Protein AF-A0A949XQX7-F1 (afdb_monomer_lite)

Sequence (45 aa):
MFVQTRWQGRKMAVPLSQLETIEADETTNEAIGDWHYWVARGYRI

Secondary structure (DS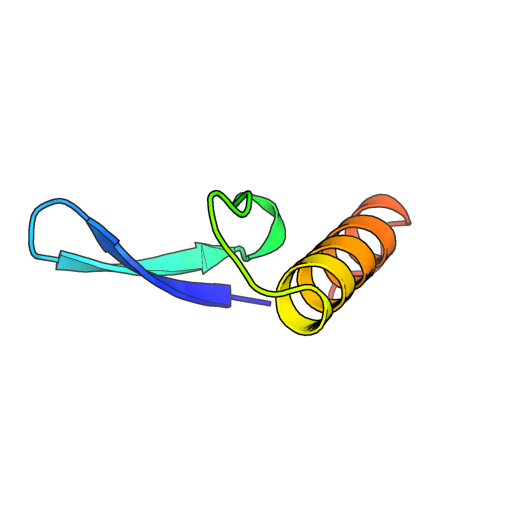SP, 8-state):
-EEEEEETTEEEEEEGGG---SS--HHHHHHHHHHHHHHHTT---

Foldseek 3Di:
DWDWDADPNDIDIDPLLVDDDDDDDPVVNVVSVVVVVCVVVVDDD

Structure (mmCIF, N/CA/C/O backbone):
data_AF-A0A949XQX7-F1
#
_entry.id   AF-A0A949XQX7-F1
#
loop_
_atom_site.group_PDB
_atom_site.id
_atom_site.type_symbol
_atom_site.label_atom_id
_atom_site.label_alt_id
_atom_site.label_comp_id
_atom_site.label_asym_id
_atom_site.label_entity_id
_atom_site.label_seq_id
_atom_site.pdbx_PDB_ins_code
_atom_site.Cartn_x
_atom_site.Cartn_y
_atom_site.Cartn_z
_atom_site.occupancy
_atom_site.B_iso_or_equiv
_atom_site.auth_seq_id
_atom_site.auth_comp_id
_atom_site.auth_asym_id
_atom_site.auth_atom_id
_atom_site.pdbx_PDB_model_num
ATOM 1 N N . MET A 1 1 ? 5.507 -7.404 0.239 1.00 92.44 1 MET A N 1
ATOM 2 C CA . MET A 1 1 ? 5.102 -6.701 1.476 1.00 92.44 1 MET A CA 1
ATOM 3 C C . MET A 1 1 ? 3.598 -6.799 1.701 1.0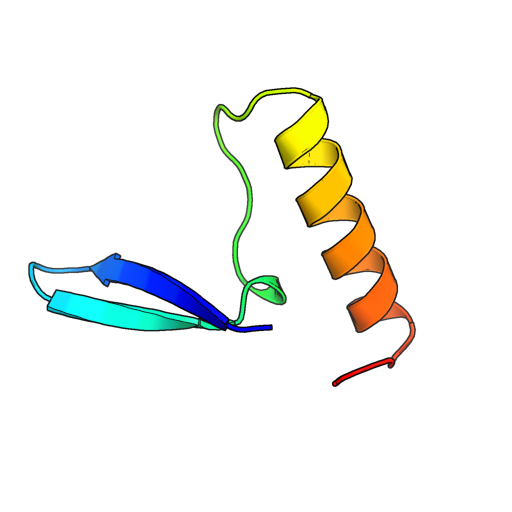0 92.44 1 MET A C 1
ATOM 5 O O . MET A 1 1 ? 2.828 -6.565 0.772 1.00 92.44 1 MET A O 1
ATOM 9 N N . PHE A 1 2 ? 3.197 -7.142 2.926 1.00 94.69 2 PHE A N 1
ATOM 10 C CA . PHE A 1 2 ? 1.804 -7.160 3.377 1.00 94.69 2 PHE A CA 1
ATOM 11 C C . PHE A 1 2 ? 1.571 -6.039 4.388 1.00 94.69 2 PHE A C 1
ATOM 13 O O . PHE A 1 2 ? 2.465 -5.721 5.169 1.00 94.69 2 PHE A O 1
ATOM 20 N N . VAL A 1 3 ? 0.362 -5.486 4.398 1.00 95.19 3 VAL A N 1
ATOM 21 C CA . VAL A 1 3 ? -0.098 -4.515 5.394 1.00 95.19 3 VAL A CA 1
ATOM 22 C C . VAL A 1 3 ? -1.380 -5.003 6.052 1.00 95.19 3 VAL A C 1
ATOM 24 O O . VAL A 1 3 ? -2.144 -5.777 5.471 1.00 95.19 3 VAL A O 1
ATOM 27 N N . GLN A 1 4 ? -1.614 -4.563 7.285 1.00 97.62 4 GLN A N 1
ATOM 28 C CA . GLN A 1 4 ? -2.851 -4.856 7.996 1.00 97.62 4 GLN A CA 1
ATOM 29 C C . GLN A 1 4 ? -3.897 -3.786 7.673 1.00 97.62 4 GLN A C 1
ATOM 31 O O . GLN A 1 4 ? -3.670 -2.605 7.917 1.00 97.62 4 GLN A O 1
ATOM 36 N N . THR A 1 5 ? -5.066 -4.209 7.206 1.00 94.88 5 THR A N 1
ATOM 37 C CA . THR A 1 5 ? -6.234 -3.352 6.975 1.00 94.88 5 THR A CA 1
ATOM 38 C C . THR A 1 5 ? -7.442 -3.840 7.774 1.00 94.88 5 THR A C 1
ATOM 40 O O . THR A 1 5 ? -7.445 -4.952 8.315 1.00 94.88 5 THR A O 1
ATOM 43 N N . ARG A 1 6 ? -8.482 -3.007 7.865 1.00 96.56 6 ARG A N 1
ATOM 44 C CA . ARG A 1 6 ? -9.783 -3.382 8.419 1.00 96.56 6 ARG A CA 1
ATOM 45 C C . ARG A 1 6 ? -10.815 -3.448 7.301 1.00 96.56 6 ARG A C 1
ATOM 47 O O . ARG A 1 6 ? -11.052 -2.461 6.619 1.00 96.56 6 ARG A O 1
ATOM 54 N N . TRP A 1 7 ? -11.491 -4.582 7.185 1.00 93.75 7 TRP A N 1
ATOM 55 C CA . TRP A 1 7 ? -12.572 -4.784 6.225 1.00 93.75 7 TRP A CA 1
ATOM 56 C C . TRP A 1 7 ? -13.719 -5.539 6.887 1.00 93.75 7 TRP A C 1
ATOM 58 O O . TRP A 1 7 ? -13.493 -6.562 7.534 1.00 93.75 7 TRP A O 1
ATOM 68 N N . GLN A 1 8 ? -14.945 -5.018 6.767 1.00 95.50 8 GLN A N 1
ATOM 69 C CA . GLN A 1 8 ? -16.148 -5.603 7.383 1.00 95.50 8 GLN A CA 1
ATOM 70 C C . GLN A 1 8 ? -15.956 -5.936 8.880 1.00 95.50 8 GLN A C 1
ATOM 72 O O . GLN A 1 8 ? -16.287 -7.018 9.360 1.00 95.50 8 GLN A O 1
ATOM 77 N N . GLY A 1 9 ? -15.317 -5.023 9.622 1.00 96.25 9 GLY A N 1
ATOM 78 C CA . GLY A 1 9 ? -15.029 -5.184 11.052 1.00 96.25 9 GLY A CA 1
ATOM 79 C C . GLY A 1 9 ? -13.848 -6.103 11.399 1.00 96.25 9 GLY A C 1
ATOM 80 O O . GLY A 1 9 ? -13.408 -6.098 12.549 1.00 96.25 9 GLY A O 1
ATOM 81 N N . ARG A 1 10 ? -13.272 -6.832 10.436 1.00 96.25 10 ARG A N 1
ATOM 82 C CA . ARG A 1 10 ? -12.170 -7.787 10.649 1.00 96.25 10 ARG A CA 1
ATOM 83 C C . ARG A 1 10 ? -10.818 -7.186 10.278 1.00 96.25 10 ARG A C 1
ATOM 85 O O . ARG A 1 10 ? -10.731 -6.385 9.353 1.00 96.25 10 ARG A O 1
ATOM 92 N N . LYS A 1 11 ? -9.759 -7.592 10.987 1.00 97.56 11 LYS A N 1
ATOM 93 C CA . LYS A 1 11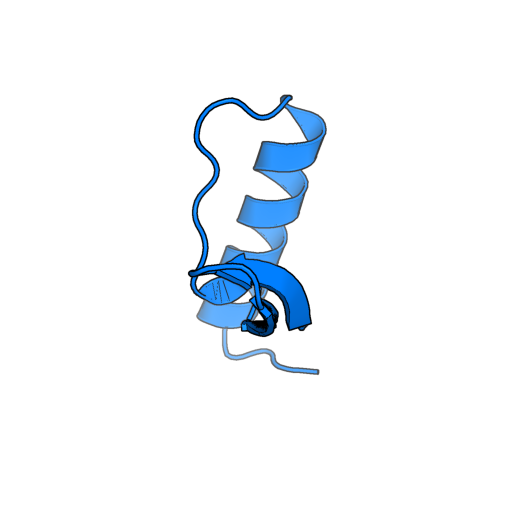 ? -8.371 -7.296 10.603 1.00 97.56 11 LYS A CA 1
ATOM 94 C C . LYS A 1 11 ? -7.923 -8.310 9.556 1.00 97.56 11 LYS A C 1
ATOM 96 O O . LYS A 1 11 ? -8.066 -9.508 9.783 1.00 97.56 11 LYS A O 1
ATOM 101 N N . MET A 1 12 ? -7.394 -7.833 8.438 1.00 96.50 12 MET A N 1
ATOM 102 C CA . MET A 1 12 ? -6.898 -8.676 7.352 1.00 96.50 12 MET A CA 1
ATOM 103 C C . MET A 1 12 ? -5.512 -8.223 6.910 1.00 96.50 12 MET A C 1
ATOM 105 O O . MET A 1 12 ? -5.220 -7.029 6.922 1.00 96.50 12 MET A O 1
ATOM 109 N N . ALA A 1 13 ? -4.672 -9.179 6.518 1.00 97.25 13 ALA A N 1
ATOM 110 C CA . ALA A 1 13 ? -3.405 -8.905 5.858 1.00 97.25 13 ALA A CA 1
ATOM 111 C C . ALA A 1 13 ? -3.627 -8.903 4.345 1.00 97.25 13 ALA A C 1
ATOM 113 O O . ALA A 1 13 ? -4.170 -9.858 3.792 1.00 97.25 13 ALA A O 1
ATOM 114 N N . VAL A 1 14 ? -3.206 -7.834 3.682 1.00 95.50 14 VAL A N 1
ATOM 115 C CA . VAL A 1 14 ? -3.367 -7.645 2.240 1.00 95.50 14 VAL A CA 1
ATOM 116 C C . VAL A 1 14 ? -2.012 -7.262 1.637 1.00 95.50 14 VAL A C 1
ATOM 118 O O . VAL A 1 14 ? -1.289 -6.466 2.243 1.00 95.50 14 VAL A O 1
ATOM 121 N N . PRO A 1 15 ? -1.606 -7.826 0.483 1.00 95.19 15 PRO A N 1
ATOM 122 C CA . PRO A 1 15 ? -0.481 -7.297 -0.281 1.00 95.19 15 PRO A CA 1
ATOM 123 C C . PRO A 1 15 ? -0.604 -5.787 -0.487 1.00 95.19 15 PRO A C 1
ATOM 125 O O . PRO A 1 15 ? -1.637 -5.331 -0.977 1.00 95.19 15 PRO A O 1
ATOM 128 N N . LEU A 1 16 ? 0.440 -5.025 -0.148 1.00 95.38 16 LEU A N 1
ATOM 129 C CA . LEU A 1 16 ? 0.441 -3.572 -0.355 1.00 95.38 16 LEU A CA 1
ATOM 130 C C . LEU A 1 16 ? 0.292 -3.218 -1.839 1.00 95.38 16 LEU A C 1
ATOM 132 O O . LEU A 1 16 ? -0.369 -2.250 -2.170 1.00 95.38 16 LEU A O 1
ATOM 136 N N . SER A 1 17 ? 0.826 -4.062 -2.724 1.00 94.56 17 SER A N 1
ATOM 137 C CA . SER A 1 17 ? 0.794 -3.876 -4.179 1.00 94.56 17 SER A CA 1
ATOM 138 C C . SER A 1 17 ? -0.600 -3.931 -4.817 1.00 94.56 17 SER A C 1
ATOM 140 O O . SER A 1 17 ? -0.698 -3.832 -6.033 1.00 94.56 17 SER A O 1
ATOM 142 N N . GLN A 1 18 ? -1.656 -4.201 -4.043 1.00 93.00 18 GLN A N 1
ATOM 143 C CA . GLN A 1 18 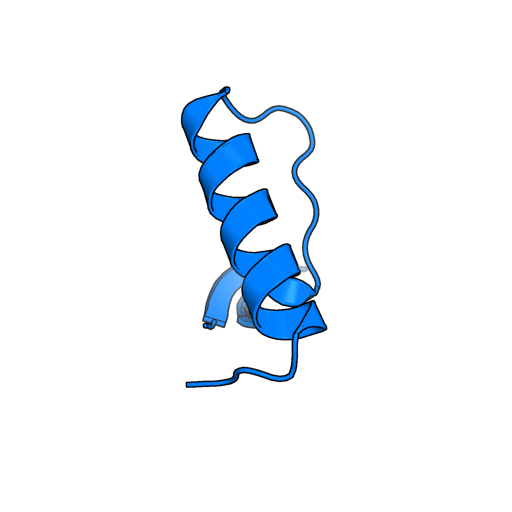? -3.041 -4.192 -4.532 1.00 93.00 18 GLN A CA 1
ATOM 144 C C . GLN A 1 18 ? -3.819 -2.948 -4.077 1.00 93.00 18 GLN A C 1
ATOM 146 O O . GLN A 1 18 ? -5.009 -2.842 -4.359 1.00 93.00 18 GLN A O 1
ATOM 151 N N . LEU A 1 19 ? -3.191 -2.078 -3.282 1.00 94.12 19 LEU A N 1
ATOM 152 C CA . LEU A 1 19 ? -3.834 -0.921 -2.676 1.00 94.12 19 LEU A CA 1
ATOM 153 C C . LEU A 1 19 ? -3.397 0.353 -3.388 1.00 94.12 19 LEU A C 1
ATOM 155 O O . LEU A 1 19 ? -2.248 0.475 -3.790 1.00 94.12 19 LEU A O 1
ATOM 159 N N . GLU A 1 20 ? -4.299 1.321 -3.460 1.00 94.75 20 GLU A N 1
ATOM 160 C CA . GLU A 1 20 ? -4.011 2.675 -3.930 1.00 94.75 20 GLU A CA 1
ATOM 161 C C . GLU A 1 20 ? -4.222 3.665 -2.781 1.00 94.75 20 GLU A C 1
ATOM 163 O O . GLU A 1 20 ? -5.032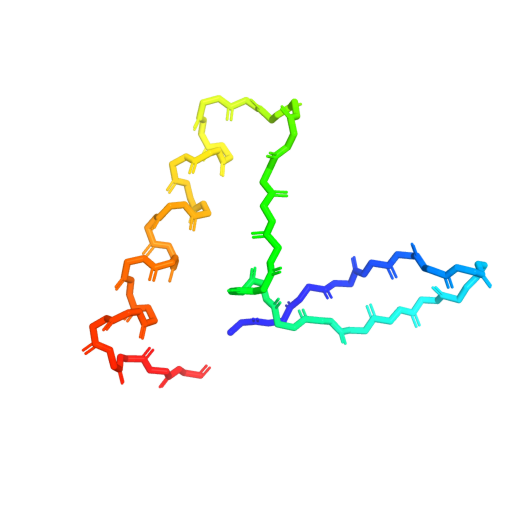 3.431 -1.876 1.00 94.75 20 GLU A O 1
ATOM 168 N N . THR A 1 21 ? -3.470 4.762 -2.794 1.00 95.06 21 THR A N 1
ATOM 169 C CA . THR A 1 21 ? -3.681 5.879 -1.873 1.00 95.06 21 THR A CA 1
ATOM 170 C C . THR A 1 21 ? -4.864 6.726 -2.332 1.00 95.06 21 THR A C 1
ATOM 172 O O . THR A 1 21 ? -5.150 6.818 -3.521 1.00 95.06 21 THR A O 1
ATOM 175 N N . ILE A 1 22 ? -5.568 7.344 -1.379 1.00 94.50 22 ILE A N 1
ATOM 176 C CA . ILE A 1 22 ? -6.690 8.252 -1.672 1.00 94.50 22 ILE A CA 1
ATOM 177 C C . ILE A 1 22 ? -6.306 9.681 -1.271 1.00 94.50 22 ILE A C 1
ATOM 179 O O . ILE A 1 22 ? -6.220 10.559 -2.119 1.00 94.50 22 ILE A O 1
ATOM 183 N N . GLU A 1 23 ? -6.007 9.900 0.011 1.00 94.94 23 GLU A N 1
ATOM 184 C CA . GLU A 1 23 ? -5.605 11.203 0.565 1.00 94.94 23 GLU A CA 1
ATOM 185 C C . GLU A 1 23 ? -4.387 11.024 1.481 1.00 94.94 23 GLU A C 1
ATOM 187 O O . GLU A 1 23 ? -4.455 11.205 2.696 1.00 94.94 23 GLU A O 1
ATOM 192 N N . ALA A 1 24 ? -3.276 10.570 0.903 1.00 95.19 24 ALA A N 1
ATOM 193 C CA . ALA A 1 24 ? -2.022 10.397 1.627 1.00 95.19 24 ALA A CA 1
ATOM 194 C C . ALA A 1 24 ? -1.082 11.590 1.403 1.00 95.19 24 ALA A C 1
ATOM 196 O O . ALA A 1 24 ? -1.185 12.283 0.388 1.00 95.19 24 ALA A O 1
ATOM 197 N N . ASP A 1 25 ? -0.158 11.813 2.339 1.00 98.12 25 ASP A N 1
ATOM 198 C CA . ASP A 1 25 ? 0.907 12.801 2.158 1.00 98.12 25 ASP A CA 1
ATOM 199 C C . ASP A 1 25 ? 1.886 12.397 1.040 1.00 98.12 25 ASP A C 1
ATOM 201 O O . ASP A 1 25 ? 1.886 11.262 0.555 1.00 98.12 25 ASP A O 1
ATOM 205 N N . GLU A 1 26 ? 2.702 13.355 0.600 1.00 97.88 26 GLU A N 1
ATOM 206 C CA . GLU A 1 26 ? 3.667 13.175 -0.492 1.00 97.88 26 GLU A CA 1
ATOM 207 C C . GLU A 1 26 ? 4.596 11.983 -0.237 1.00 97.88 26 GLU A C 1
ATOM 209 O O . GLU A 1 26 ? 4.664 11.073 -1.059 1.00 97.88 26 GLU A O 1
ATOM 214 N N . THR A 1 27 ? 5.194 11.917 0.952 1.00 98.25 27 THR A N 1
ATOM 215 C CA . THR A 1 27 ? 6.090 10.829 1.362 1.00 98.25 27 THR A CA 1
ATOM 216 C C . THR A 1 27 ? 5.423 9.453 1.279 1.00 98.25 27 THR A C 1
ATOM 218 O O . THR A 1 27 ? 6.035 8.470 0.860 1.00 98.25 27 THR A O 1
ATOM 221 N N . THR A 1 28 ? 4.154 9.352 1.672 1.00 96.94 28 THR A N 1
ATOM 222 C CA . THR A 1 28 ? 3.395 8.098 1.628 1.00 96.94 28 THR A CA 1
ATOM 223 C C . THR A 1 28 ? 3.062 7.703 0.192 1.00 96.94 28 THR A C 1
ATOM 225 O O . THR A 1 28 ? 3.148 6.520 -0.149 1.00 96.94 28 THR A O 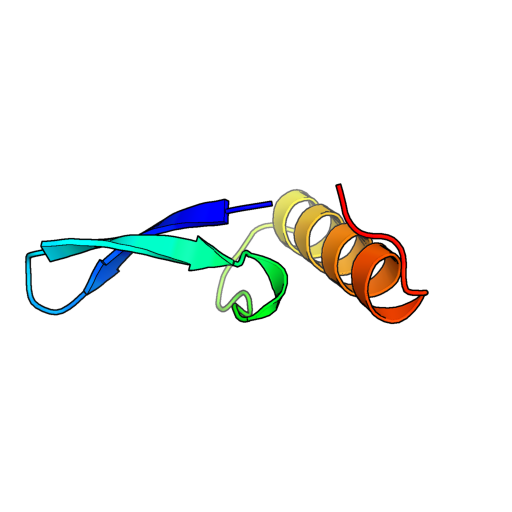1
ATOM 228 N N . ASN A 1 29 ? 2.710 8.670 -0.660 1.00 97.38 29 ASN A N 1
ATOM 229 C CA . ASN A 1 29 ? 2.477 8.421 -2.083 1.00 97.38 29 ASN A CA 1
ATOM 230 C C . ASN A 1 29 ? 3.755 7.940 -2.781 1.00 97.38 29 ASN A C 1
ATOM 232 O O . ASN A 1 29 ? 3.700 6.958 -3.520 1.00 97.38 29 ASN A O 1
ATOM 236 N N . GLU A 1 30 ? 4.899 8.571 -2.504 1.00 97.69 30 GLU A N 1
ATOM 237 C CA . GLU A 1 30 ? 6.202 8.153 -3.033 1.00 97.69 30 GLU A CA 1
ATOM 238 C C . GLU A 1 30 ? 6.549 6.727 -2.597 1.00 97.69 30 GLU A C 1
ATOM 240 O O . GLU A 1 30 ? 6.815 5.871 -3.438 1.00 97.69 30 GLU A O 1
ATOM 245 N N . ALA A 1 31 ? 6.444 6.420 -1.301 1.00 96.56 31 ALA A N 1
ATOM 246 C CA . ALA A 1 31 ? 6.772 5.093 -0.783 1.00 96.56 31 ALA A CA 1
ATOM 247 C C . ALA A 1 31 ? 5.896 3.974 -1.383 1.00 96.56 31 ALA A C 1
ATOM 249 O O . ALA A 1 31 ? 6.382 2.872 -1.660 1.00 96.56 31 ALA A O 1
ATOM 250 N N . ILE A 1 32 ? 4.601 4.234 -1.593 1.00 96.19 32 ILE A N 1
ATOM 251 C CA . ILE A 1 32 ? 3.692 3.273 -2.237 1.00 96.19 32 ILE A CA 1
ATOM 252 C C . ILE A 1 32 ? 4.005 3.147 -3.732 1.00 96.19 32 ILE A C 1
ATOM 254 O O . ILE A 1 32 ? 4.037 2.027 -4.250 1.00 96.19 32 ILE A O 1
ATOM 258 N N . GLY A 1 33 ? 4.304 4.259 -4.409 1.00 96.50 33 GLY A N 1
ATOM 259 C CA . GLY A 1 33 ? 4.725 4.279 -5.809 1.00 96.50 33 GLY A CA 1
ATOM 260 C C . GLY A 1 33 ? 6.005 3.478 -6.054 1.00 96.50 33 GLY A C 1
ATOM 261 O O . GLY A 1 33 ? 6.037 2.623 -6.942 1.00 96.50 33 GLY A O 1
ATOM 262 N N . ASP A 1 34 ? 7.023 3.667 -5.218 1.00 96.56 34 ASP A N 1
ATOM 263 C CA . ASP A 1 34 ? 8.286 2.928 -5.277 1.00 96.56 34 ASP A CA 1
ATOM 264 C C . ASP A 1 34 ? 8.074 1.426 -5.078 1.00 96.56 34 ASP A C 1
ATOM 266 O O . ASP A 1 34 ? 8.641 0.596 -5.799 1.00 96.56 34 ASP A O 1
ATOM 270 N N . TRP A 1 35 ? 7.202 1.051 -4.137 1.00 95.81 35 TRP A N 1
ATOM 271 C CA . TRP A 1 35 ? 6.848 -0.348 -3.928 1.00 95.81 35 TRP A CA 1
ATOM 272 C C . TRP A 1 35 ? 6.114 -0.943 -5.139 1.00 95.81 35 TRP A C 1
ATOM 274 O O . TRP A 1 35 ? 6.413 -2.067 -5.558 1.00 95.81 35 TRP A O 1
ATOM 284 N N . HIS A 1 36 ? 5.181 -0.202 -5.740 1.00 96.12 36 HIS A N 1
ATOM 285 C CA . HIS A 1 36 ? 4.495 -0.624 -6.963 1.00 96.12 36 HIS A CA 1
ATOM 286 C C . HIS A 1 36 ? 5.474 -0.805 -8.122 1.00 96.12 36 HIS A C 1
ATOM 288 O O . HIS A 1 36 ? 5.427 -1.829 -8.808 1.00 96.12 36 HIS A O 1
ATOM 294 N N . TYR A 1 37 ? 6.405 0.134 -8.298 1.00 95.81 37 TYR A N 1
ATOM 295 C CA . TYR A 1 37 ? 7.460 0.047 -9.300 1.00 95.81 37 TYR A CA 1
ATOM 296 C C . TYR A 1 37 ? 8.325 -1.205 -9.102 1.00 95.81 37 TYR A C 1
ATOM 298 O O . TYR A 1 37 ? 8.531 -1.975 -10.043 1.00 95.81 37 TYR A O 1
ATOM 306 N N . TRP A 1 38 ? 8.777 -1.461 -7.874 1.00 95.94 38 TRP A N 1
ATOM 307 C CA . TRP A 1 38 ? 9.582 -2.636 -7.535 1.00 95.94 38 TRP A CA 1
ATOM 308 C C . TRP A 1 38 ? 8.883 -3.951 -7.905 1.00 95.94 38 TRP A C 1
ATOM 310 O O . TRP A 1 38 ? 9.470 -4.816 -8.561 1.00 95.94 38 TRP A O 1
ATOM 320 N N . VAL A 1 39 ? 7.601 -4.082 -7.551 1.00 94.75 39 VAL A N 1
ATOM 321 C CA . VAL A 1 39 ? 6.799 -5.273 -7.867 1.00 94.75 39 VAL A CA 1
ATOM 322 C C . VAL A 1 39 ? 6.550 -5.407 -9.371 1.00 94.75 39 VAL A C 1
ATOM 324 O O . VAL A 1 39 ? 6.645 -6.517 -9.903 1.00 94.75 39 VAL A O 1
ATOM 327 N N . ALA A 1 40 ? 6.284 -4.303 -10.076 1.00 95.31 40 ALA A N 1
ATOM 328 C CA . ALA A 1 40 ? 6.089 -4.289 -11.528 1.00 95.31 40 ALA A CA 1
ATOM 329 C C . ALA A 1 40 ? 7.353 -4.712 -12.296 1.00 95.31 40 ALA A C 1
ATOM 331 O O . ALA A 1 40 ? 7.264 -5.344 -13.347 1.00 95.31 40 ALA A O 1
ATOM 332 N N . ARG A 1 41 ? 8.539 -4.445 -11.738 1.00 96.38 41 ARG A N 1
ATOM 333 C CA . ARG A 1 41 ? 9.833 -4.922 -12.252 1.00 96.38 41 ARG A CA 1
ATOM 334 C C . ARG A 1 41 ? 10.074 -6.421 -12.033 1.00 96.38 41 ARG A C 1
ATOM 336 O O . ARG A 1 41 ? 11.100 -6.934 -12.472 1.00 96.38 41 ARG A O 1
ATOM 343 N N . GLY A 1 42 ? 9.146 -7.125 -11.385 1.00 94.75 42 GLY A N 1
ATOM 344 C CA . GLY A 1 42 ? 9.231 -8.561 -11.117 1.00 94.75 42 GLY A CA 1
ATOM 345 C C . GLY A 1 42 ? 9.971 -8.911 -9.828 1.00 94.75 42 GLY A C 1
ATOM 346 O O . GLY A 1 42 ? 10.136 -10.092 -9.526 1.00 94.75 42 GLY A O 1
ATOM 347 N N . TYR A 1 43 ? 10.388 -7.917 -9.044 1.00 91.75 43 TYR A N 1
ATOM 348 C CA . TYR A 1 43 ? 11.045 -8.158 -7.770 1.00 91.75 43 TYR A CA 1
ATOM 349 C C . TYR A 1 43 ? 10.004 -8.420 -6.675 1.00 91.75 43 TYR A C 1
ATOM 351 O O . TYR A 1 43 ? 9.032 -7.681 -6.512 1.00 91.75 43 TYR A O 1
ATOM 359 N N . ARG A 1 44 ? 10.186 -9.502 -5.914 1.00 75.19 44 ARG A N 1
ATOM 360 C CA . ARG A 1 44 ? 9.326 -9.873 -4.781 1.00 75.19 44 ARG A CA 1
ATOM 361 C C . ARG A 1 44 ? 10.211 -10.406 -3.655 1.00 75.19 44 ARG A C 1
ATOM 363 O O . ARG A 1 44 ? 11.106 -11.201 -3.924 1.00 75.19 44 ARG A O 1
ATOM 370 N N . ILE A 1 45 ? 9.963 -9.934 -2.435 1.00 68.19 45 ILE A N 1
ATOM 371 C CA . ILE A 1 45 ? 10.610 -10.363 -1.185 1.00 68.19 45 ILE A CA 1
ATOM 372 C C . ILE A 1 45 ? 9.505 -10.850 -0.253 1.00 68.19 45 ILE A C 1
ATOM 374 O O . ILE A 1 45 ? 8.446 -10.165 -0.219 1.00 68.19 45 ILE A O 1
#

Radius of gyration: 11.62 Å; chains: 1; bounding box: 27×24×23 Å

pLDDT: mean 94.64, std 5.2, range [68.19, 98.25]